Protein AF-A0A371MQM5-F1 (afdb_monomer_lite)

Radius of gyration: 22.11 Å; chains: 1; bounding box: 44×48×57 Å

Structure (mmCIF, N/CA/C/O backbone):
data_AF-A0A371MQM5-F1
#
_entry.id   AF-A0A371MQM5-F1
#
loop_
_atom_site.group_PDB
_atom_site.id
_atom_site.type_symbol
_atom_site.label_atom_id
_atom_site.label_alt_id
_atom_site.label_comp_id
_atom_site.label_asym_id
_atom_site.label_entity_id
_atom_site.label_seq_id
_atom_site.pdbx_PDB_ins_code
_atom_site.Cartn_x
_atom_site.Cartn_y
_atom_site.Cartn_z
_atom_site.occupancy
_atom_site.B_iso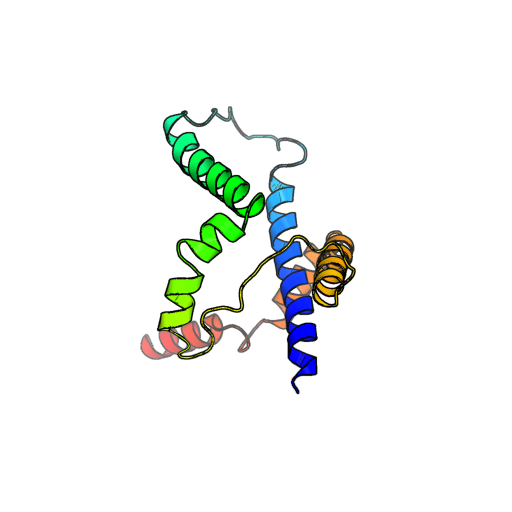_or_equiv
_atom_site.auth_seq_id
_atom_site.auth_comp_id
_atom_site.auth_asym_id
_atom_site.auth_atom_id
_atom_site.pdbx_PDB_model_num
ATOM 1 N N . ILE A 1 1 ? 1.208 -24.593 -12.855 1.00 71.81 1 ILE A N 1
ATOM 2 C CA . ILE A 1 1 ? 0.919 -23.750 -11.663 1.00 71.81 1 ILE A CA 1
ATOM 3 C C . ILE A 1 1 ? 1.358 -22.294 -11.846 1.00 71.81 1 ILE A C 1
ATOM 5 O O . ILE A 1 1 ? 0.738 -21.431 -11.248 1.00 71.81 1 ILE A O 1
ATOM 9 N N . ALA A 1 2 ? 2.336 -21.982 -12.711 1.00 81.50 2 ALA A N 1
ATOM 10 C CA . ALA A 1 2 ? 2.844 -20.615 -12.897 1.00 81.50 2 ALA A CA 1
ATOM 11 C C . ALA A 1 2 ? 1.773 -19.523 -13.144 1.00 81.50 2 ALA A C 1
ATOM 13 O O . ALA A 1 2 ? 1.933 -18.397 -12.688 1.00 81.50 2 ALA A O 1
ATOM 14 N N . TRP A 1 3 ? 0.653 -19.858 -13.797 1.00 84.88 3 TRP A N 1
ATOM 15 C CA . TRP A 1 3 ? -0.462 -18.930 -14.035 1.00 84.88 3 TRP A CA 1
ATOM 16 C C . TRP A 1 3 ? -1.246 -18.545 -12.768 1.00 84.88 3 TRP A C 1
ATOM 18 O O . TRP A 1 3 ? -1.913 -17.516 -12.757 1.00 84.88 3 TRP A O 1
ATOM 28 N N . ALA A 1 4 ? -1.170 -19.339 -11.696 1.00 91.06 4 ALA A N 1
ATOM 29 C CA . ALA A 1 4 ? -1.873 -19.054 -10.449 1.00 91.06 4 ALA A CA 1
ATOM 30 C C . ALA A 1 4 ? -1.212 -17.907 -9.668 1.00 91.06 4 ALA A C 1
ATOM 32 O O . ALA A 1 4 ? -1.909 -17.157 -8.994 1.00 91.06 4 ALA A O 1
ATOM 33 N N . PHE A 1 5 ? 0.108 -17.721 -9.796 1.00 92.50 5 PHE A N 1
ATOM 34 C CA . PHE A 1 5 ? 0.836 -16.645 -9.113 1.00 92.50 5 PHE A CA 1
ATOM 35 C C . PHE A 1 5 ? 0.291 -15.243 -9.414 1.00 92.50 5 PHE A C 1
ATOM 37 O O . PHE A 1 5 ? -0.031 -14.545 -8.456 1.00 92.50 5 PHE A O 1
ATOM 44 N N . PRO A 1 6 ? 0.125 -14.808 -10.680 1.00 91.81 6 PRO A N 1
ATOM 45 C CA . PRO A 1 6 ? -0.430 -13.486 -10.960 1.00 91.81 6 PRO A CA 1
ATOM 46 C C . PRO A 1 6 ? -1.878 -13.341 -10.478 1.00 91.81 6 PRO A C 1
ATOM 48 O O . PRO A 1 6 ? -2.257 -12.267 -10.023 1.00 91.81 6 PRO A O 1
ATOM 51 N N . VAL A 1 7 ? -2.678 -14.412 -10.520 1.00 94.31 7 VAL A N 1
ATOM 52 C CA . VAL A 1 7 ? -4.064 -14.391 -10.025 1.00 94.31 7 VAL A CA 1
ATOM 53 C C . VAL A 1 7 ? -4.097 -14.178 -8.512 1.00 94.31 7 VAL A C 1
ATOM 55 O O . VAL A 1 7 ? -4.797 -13.290 -8.032 1.00 94.31 7 VAL A O 1
ATOM 58 N N . VAL A 1 8 ? -3.305 -14.950 -7.764 1.00 95.75 8 VAL A N 1
ATOM 59 C CA . VAL A 1 8 ? -3.184 -14.814 -6.305 1.00 95.75 8 VAL A CA 1
ATOM 60 C C . VAL A 1 8 ? -2.592 -13.454 -5.934 1.00 95.75 8 VAL A C 1
ATOM 62 O O . VAL A 1 8 ? -3.064 -12.832 -4.986 1.00 95.75 8 VAL A O 1
ATOM 65 N N . ALA A 1 9 ? -1.615 -12.960 -6.702 1.00 95.25 9 ALA A N 1
ATOM 66 C CA . ALA A 1 9 ? -1.028 -11.641 -6.499 1.00 95.25 9 ALA A CA 1
ATOM 67 C C . ALA A 1 9 ? -2.076 -10.532 -6.649 1.00 95.25 9 ALA A C 1
ATOM 69 O O . ALA A 1 9 ? -2.244 -9.750 -5.722 1.00 95.25 9 ALA A O 1
ATOM 70 N N . VAL A 1 10 ? -2.839 -10.506 -7.751 1.00 96.94 10 VAL A N 1
ATOM 71 C CA . VAL A 1 10 ? -3.922 -9.523 -7.957 1.00 96.94 10 VAL A CA 1
ATOM 72 C C . VAL A 1 10 ? -4.964 -9.624 -6.852 1.00 96.94 10 VAL A C 1
ATOM 74 O O . VAL A 1 10 ? -5.357 -8.608 -6.286 1.00 96.94 10 VAL A O 1
ATOM 77 N N . PHE A 1 11 ? -5.383 -10.842 -6.507 1.00 96.75 11 PHE A N 1
ATOM 78 C CA . PHE A 1 11 ? -6.350 -11.060 -5.437 1.00 96.75 11 PHE A CA 1
ATOM 79 C C . PHE A 1 11 ? -5.857 -10.499 -4.096 1.00 96.75 11 PHE A C 1
ATOM 81 O O . PHE A 1 11 ? -6.589 -9.768 -3.436 1.00 96.75 11 PHE A O 1
ATOM 88 N N . GLY A 1 12 ? -4.603 -10.765 -3.717 1.00 96.25 12 GLY A N 1
ATOM 89 C CA . GLY A 1 12 ? -3.988 -10.183 -2.523 1.00 96.25 12 GLY A CA 1
ATOM 90 C C . GLY A 1 12 ? -3.879 -8.657 -2.600 1.00 96.25 12 GLY A C 1
ATOM 91 O O . GLY A 1 12 ? -4.237 -7.962 -1.649 1.00 96.25 12 GLY A O 1
ATOM 92 N N . SER A 1 13 ? -3.464 -8.121 -3.751 1.00 97.69 13 SER A N 1
ATOM 93 C CA . SER A 1 13 ? -3.337 -6.678 -3.971 1.00 97.69 13 SER A CA 1
ATOM 94 C C . SER A 1 13 ? -4.672 -5.935 -3.854 1.00 97.69 13 SER A C 1
ATOM 96 O O . SER A 1 13 ? -4.679 -4.789 -3.409 1.00 97.69 13 SER A O 1
ATOM 98 N N . VAL A 1 14 ? -5.808 -6.570 -4.174 1.00 97.88 14 VAL A N 1
ATOM 99 C CA . VAL A 1 14 ? -7.145 -5.989 -3.939 1.00 97.88 14 VAL A CA 1
ATOM 100 C C . VAL A 1 14 ? -7.361 -5.709 -2.448 1.00 97.88 14 VAL A C 1
ATOM 102 O O . VAL A 1 14 ? -7.828 -4.628 -2.092 1.00 97.88 14 VAL A O 1
ATOM 105 N N . PHE A 1 15 ? -6.970 -6.628 -1.558 1.00 96.50 15 PHE A N 1
ATOM 106 C CA . PHE A 1 15 ? -7.063 -6.404 -0.110 1.00 96.50 15 PHE A CA 1
ATOM 107 C C . PHE A 1 15 ? -6.067 -5.350 0.384 1.00 96.50 15 PHE A C 1
ATOM 109 O O . PHE A 1 15 ? -6.414 -4.553 1.258 1.00 96.50 15 PHE A O 1
ATOM 116 N N . THR A 1 16 ? -4.865 -5.290 -0.202 1.00 96.88 16 THR A N 1
ATOM 117 C CA . THR A 1 16 ? -3.897 -4.209 0.053 1.00 96.88 16 THR A CA 1
ATOM 118 C C . THR A 1 16 ? -4.491 -2.840 -0.283 1.00 96.88 16 THR A C 1
ATOM 120 O O . THR A 1 16 ? -4.430 -1.911 0.525 1.00 96.88 16 THR A O 1
ATOM 123 N N . PHE A 1 17 ? -5.123 -2.723 -1.451 1.00 97.62 17 PHE A N 1
ATOM 124 C CA . PHE A 1 17 ? -5.807 -1.504 -1.866 1.00 97.62 17 PHE A CA 1
ATOM 125 C C . PHE A 1 17 ? -6.957 -1.156 -0.911 1.00 97.62 17 PHE A C 1
ATOM 127 O O . PHE A 1 17 ? -7.040 -0.021 -0.442 1.00 97.62 17 PHE A O 1
ATOM 134 N N . LEU A 1 18 ? -7.800 -2.137 -0.563 1.00 96.38 18 LEU A N 1
ATOM 135 C CA . LEU A 1 18 ? -8.938 -1.958 0.343 1.00 96.38 18 LEU A CA 1
ATOM 136 C C . LEU A 1 18 ? -8.532 -1.441 1.725 1.00 96.38 18 LEU A C 1
ATOM 138 O O . LEU A 1 18 ? -9.156 -0.504 2.223 1.00 96.38 18 LEU A O 1
ATOM 142 N N . TYR A 1 19 ? -7.503 -2.015 2.358 1.00 95.06 19 TYR A N 1
ATOM 143 C CA . TYR A 1 19 ? -7.078 -1.506 3.667 1.00 95.06 19 TYR A CA 1
ATOM 144 C C . TYR A 1 19 ? -6.482 -0.097 3.541 1.00 95.06 19 TYR A C 1
ATOM 146 O O . TYR A 1 19 ? -6.719 0.738 4.412 1.00 95.06 19 TYR A O 1
ATOM 154 N N . SER A 1 20 ? -5.750 0.185 2.457 1.00 96.50 20 SER A N 1
ATOM 155 C CA . SER A 1 20 ? -5.113 1.488 2.238 1.00 96.50 20 SER A CA 1
ATOM 156 C C . SER A 1 20 ? -6.154 2.593 2.062 1.00 96.50 20 SER A C 1
ATOM 158 O O . SER A 1 20 ? -6.052 3.642 2.698 1.00 96.50 20 SER A O 1
ATOM 160 N N . ILE A 1 21 ? -7.199 2.350 1.262 1.00 95.38 21 ILE A N 1
ATOM 161 C CA . ILE A 1 21 ? -8.280 3.324 1.078 1.00 95.38 21 ILE A CA 1
ATOM 162 C C . ILE A 1 21 ? -9.167 3.438 2.325 1.00 95.38 21 ILE A C 1
ATOM 164 O O . ILE A 1 21 ? -9.584 4.542 2.659 1.00 95.38 21 ILE A O 1
ATOM 168 N N . LYS A 1 22 ? -9.396 2.349 3.081 1.00 94.62 22 LYS A N 1
ATOM 169 C CA . LYS A 1 22 ? -10.076 2.418 4.389 1.00 94.62 22 LYS A CA 1
ATOM 170 C C . LYS A 1 22 ? -9.290 3.287 5.369 1.00 94.62 22 LYS A C 1
ATOM 172 O O . LYS A 1 22 ? -9.889 4.124 6.037 1.00 94.62 22 LYS A O 1
ATOM 177 N N . PHE A 1 23 ? -7.967 3.148 5.419 1.00 95.38 23 PHE A N 1
ATOM 178 C CA . PHE A 1 23 ? -7.120 4.018 6.231 1.00 95.38 23 PHE A CA 1
ATOM 179 C C . PHE A 1 23 ? -7.204 5.478 5.767 1.00 95.38 23 PHE A C 1
ATOM 181 O O . PHE A 1 23 ? -7.433 6.362 6.585 1.00 95.38 23 PHE A O 1
ATOM 188 N N . ALA A 1 24 ? -7.102 5.733 4.459 1.00 95.06 24 ALA A N 1
ATOM 189 C CA . ALA A 1 24 ? -7.237 7.079 3.907 1.00 95.06 24 ALA A CA 1
ATOM 190 C C . ALA A 1 24 ? -8.612 7.699 4.217 1.00 95.06 24 ALA A C 1
ATOM 192 O O . ALA A 1 24 ? -8.684 8.879 4.545 1.00 95.06 24 ALA A O 1
ATOM 193 N N . SER A 1 25 ? -9.686 6.901 4.186 1.00 93.44 25 SER A N 1
ATOM 194 C CA . SER A 1 25 ? -11.054 7.357 4.466 1.00 93.44 25 SER A CA 1
ATOM 195 C C . SER A 1 25 ? -11.230 7.952 5.865 1.00 93.44 25 SER A C 1
ATOM 197 O O . SER A 1 25 ? -12.108 8.785 6.046 1.00 93.44 25 SER A O 1
ATOM 199 N N . LEU A 1 26 ? -10.364 7.602 6.828 1.00 92.19 26 LEU A N 1
ATOM 200 C CA . LEU A 1 26 ? -10.394 8.150 8.189 1.00 92.19 26 LEU A CA 1
ATOM 201 C C . LEU A 1 26 ? -10.133 9.665 8.235 1.00 92.19 26 LEU A C 1
ATOM 203 O O . LEU A 1 26 ? -10.515 10.324 9.198 1.00 92.19 26 LEU A O 1
ATOM 207 N N . PHE A 1 27 ? -9.470 10.209 7.213 1.00 91.56 27 PHE A N 1
ATOM 208 C CA . PHE A 1 27 ? -9.131 11.629 7.118 1.00 91.56 27 PHE A CA 1
ATOM 209 C C . PHE A 1 27 ? -10.175 12.454 6.353 1.00 91.56 27 PHE A C 1
ATOM 211 O O . PHE A 1 27 ? -9.999 13.660 6.199 1.00 91.56 27 PHE A O 1
ATOM 218 N N . PHE A 1 28 ? -11.245 11.821 5.867 1.00 90.75 28 PHE A N 1
ATOM 219 C CA . PHE A 1 28 ? -12.340 12.478 5.160 1.00 90.75 28 PHE A CA 1
ATOM 220 C C . PHE A 1 28 ? -13.636 12.369 5.972 1.00 90.75 28 PHE A C 1
ATOM 222 O O . PHE A 1 28 ? -13.841 11.399 6.697 1.00 90.75 28 PHE A O 1
ATOM 229 N N . GLY A 1 29 ? -14.530 13.344 5.809 1.00 87.69 29 GLY A N 1
ATOM 230 C CA . GLY A 1 29 ? -15.800 13.419 6.535 1.00 87.69 29 GLY A CA 1
ATOM 231 C C . GLY 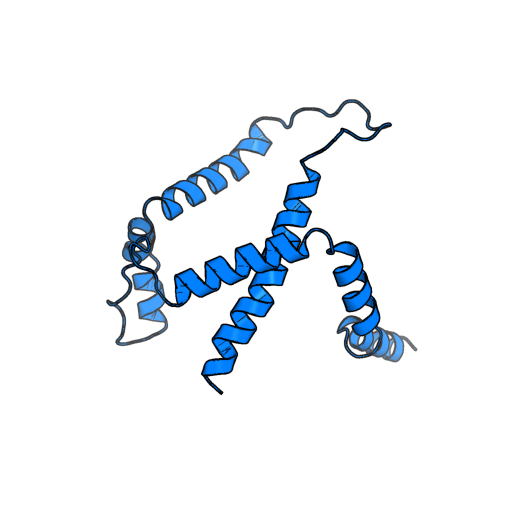A 1 29 ? -15.790 14.469 7.641 1.00 87.69 29 GLY A C 1
ATOM 232 O O . GLY A 1 29 ? -14.861 15.273 7.741 1.00 87.69 29 GLY A O 1
ATOM 233 N N . ASP A 1 30 ? -16.852 14.468 8.439 1.00 86.38 30 ASP A N 1
ATOM 234 C CA . ASP A 1 30 ? -17.047 15.451 9.499 1.00 86.38 30 ASP A CA 1
ATOM 235 C C . ASP A 1 30 ? -16.193 15.129 10.729 1.00 86.38 30 ASP A C 1
ATOM 237 O O . ASP A 1 30 ? -15.963 13.964 11.076 1.00 86.38 30 ASP A O 1
ATOM 241 N N . GLU A 1 31 ? -15.722 16.177 11.406 1.00 83.12 31 GLU A N 1
ATOM 242 C CA . GLU A 1 31 ? -15.082 16.030 12.707 1.00 83.12 31 GLU A CA 1
ATOM 243 C C . GLU A 1 31 ? -16.134 15.546 13.719 1.00 83.12 31 GLU A C 1
ATOM 245 O O . GLU A 1 31 ? -17.141 16.223 13.913 1.00 83.12 31 GLU A O 1
ATOM 250 N N . PRO A 1 32 ? -15.954 14.377 14.353 1.00 82.81 32 PRO A N 1
ATOM 251 C CA . PRO A 1 32 ? -16.940 13.863 15.282 1.00 82.81 32 PRO A CA 1
ATOM 252 C C . PRO A 1 32 ? -16.961 14.673 16.575 1.00 82.81 32 PRO A C 1
ATOM 254 O O . PRO A 1 32 ? -15.924 15.085 17.108 1.00 82.81 32 PRO A O 1
ATOM 257 N N . ASP A 1 33 ? -18.177 14.829 17.085 1.00 82.19 33 ASP A N 1
ATOM 258 C CA . ASP A 1 33 ? -18.488 15.615 18.267 1.00 82.19 33 ASP A CA 1
ATOM 259 C C . ASP A 1 33 ? -17.728 15.126 19.511 1.00 82.19 33 ASP A C 1
ATOM 261 O O . ASP A 1 33 ? -17.479 13.934 19.705 1.00 82.19 33 ASP A O 1
ATOM 265 N N . GLY A 1 34 ? -17.367 16.061 20.392 1.00 81.06 34 GLY A N 1
ATOM 266 C CA . GLY A 1 34 ? -16.726 15.755 21.677 1.00 81.06 34 GLY A CA 1
ATOM 267 C C . GLY A 1 34 ? -15.202 15.629 21.632 1.00 81.06 34 GLY A C 1
ATOM 268 O O . GLY A 1 34 ? -14.577 15.406 22.671 1.00 81.06 34 GLY A O 1
ATOM 269 N N . ARG A 1 35 ? -14.574 15.827 20.468 1.00 72.56 35 ARG A N 1
ATOM 270 C CA . ARG A 1 35 ? -13.133 16.091 20.399 1.00 72.56 35 ARG A CA 1
ATOM 271 C C . ARG A 1 35 ? -12.891 17.536 20.840 1.00 72.56 35 ARG A C 1
ATOM 273 O O . ARG A 1 35 ? -13.467 18.467 20.289 1.00 72.56 35 ARG A O 1
ATOM 280 N N . GLY A 1 36 ? -12.093 17.722 21.893 1.00 81.50 36 GLY A N 1
ATOM 281 C CA . GLY A 1 36 ? -11.629 19.052 22.296 1.00 81.50 36 GLY A CA 1
ATOM 282 C C . GLY A 1 36 ? -10.772 19.706 21.204 1.00 81.50 36 GLY A C 1
ATOM 283 O O . GLY A 1 36 ? -10.620 19.177 20.107 1.00 81.50 36 GLY A O 1
ATOM 284 N N . HIS A 1 37 ? -10.159 20.851 21.502 1.00 84.94 37 HIS A N 1
ATOM 285 C CA . HIS A 1 37 ? -9.340 21.549 20.511 1.00 84.94 37 HIS A CA 1
ATOM 286 C C . HIS A 1 37 ? -8.147 20.696 20.032 1.00 84.94 37 HIS A C 1
ATOM 288 O O . HIS A 1 37 ? -7.256 20.359 20.813 1.00 84.94 37 HIS A O 1
ATOM 294 N N . VAL A 1 38 ? -8.118 20.371 18.736 1.00 86.12 38 VAL A N 1
ATOM 295 C CA . VAL A 1 38 ? -7.012 19.641 18.106 1.00 86.12 38 VAL A CA 1
ATOM 296 C C . VAL A 1 38 ? -5.911 20.620 17.707 1.00 86.12 38 VAL A C 1
ATOM 298 O O . VAL A 1 38 ? -6.079 21.461 16.823 1.00 86.12 38 VAL A O 1
ATOM 301 N N . HIS A 1 39 ? -4.754 20.504 18.354 1.00 88.31 39 HIS A N 1
ATOM 302 C CA . HIS A 1 39 ? -3.596 21.334 18.040 1.00 88.31 39 HIS A CA 1
ATOM 303 C C . HIS A 1 39 ? -2.917 20.900 16.740 1.00 88.31 39 HIS A C 1
ATOM 305 O O . HIS A 1 39 ? -2.790 19.712 16.441 1.00 88.31 39 HIS A O 1
ATOM 311 N N . ARG A 1 40 ? -2.395 21.879 15.990 1.00 90.00 40 ARG A N 1
ATOM 312 C CA . ARG A 1 40 ? -1.496 21.587 14.870 1.00 90.00 40 ARG A CA 1
ATOM 313 C C . ARG A 1 40 ? -0.184 20.992 15.395 1.00 90.00 40 ARG A C 1
ATOM 315 O O . ARG A 1 40 ? 0.350 21.507 16.381 1.00 90.00 40 ARG A O 1
ATOM 322 N N . PRO A 1 41 ? 0.363 19.958 14.734 1.00 92.25 41 PRO A N 1
ATOM 323 C CA . PRO A 1 41 ? 1.645 19.393 15.124 1.00 92.25 41 PRO A CA 1
ATOM 324 C C . PRO A 1 41 ? 2.764 20.436 14.958 1.00 92.25 41 PRO A C 1
ATOM 326 O O . PRO A 1 41 ? 2.742 21.217 13.999 1.00 92.25 41 PRO A O 1
ATOM 329 N N . PRO A 1 42 ? 3.758 20.462 15.863 1.00 95.25 42 PRO A N 1
ATOM 330 C CA . PRO A 1 42 ? 4.911 21.339 15.720 1.00 95.25 42 PRO A CA 1
ATOM 331 C C . PRO A 1 42 ? 5.705 20.973 14.461 1.00 95.25 42 PRO A C 1
ATOM 333 O O . PRO A 1 42 ? 5.790 19.804 14.083 1.00 95.25 42 PRO A O 1
ATOM 336 N N . VAL A 1 43 ? 6.353 21.962 13.837 1.00 95.50 43 VAL A N 1
ATOM 337 C CA . VAL A 1 43 ? 7.103 21.772 12.578 1.00 95.50 43 VAL A CA 1
ATOM 338 C C . VAL A 1 43 ? 8.158 20.671 12.698 1.00 95.50 43 VAL A C 1
ATOM 340 O O . VAL A 1 43 ? 8.318 19.877 11.777 1.00 95.50 43 VAL A O 1
ATOM 343 N N . ALA A 1 44 ? 8.814 20.549 13.855 1.00 96.31 44 ALA A N 1
ATOM 344 C CA . ALA A 1 44 ? 9.799 19.497 14.109 1.00 96.31 44 ALA A CA 1
ATOM 345 C C . ALA A 1 44 ? 9.239 18.071 13.920 1.00 96.31 44 ALA A C 1
ATOM 347 O O . ALA A 1 44 ? 9.972 17.184 13.495 1.00 96.31 44 ALA A O 1
ATOM 348 N N . MET A 1 45 ? 7.942 17.854 14.171 1.00 96.38 45 MET A N 1
ATOM 349 C CA . MET A 1 45 ? 7.270 16.567 13.946 1.00 96.38 45 MET A CA 1
ATOM 350 C C . MET A 1 45 ? 6.894 16.350 12.470 1.00 96.38 45 MET A C 1
ATOM 352 O O . MET A 1 45 ? 6.759 15.212 12.031 1.00 96.38 45 MET A O 1
ATOM 356 N N . LEU A 1 46 ? 6.753 17.429 11.693 1.00 96.06 46 LEU A N 1
ATOM 357 C CA . LEU A 1 46 ? 6.416 17.385 10.266 1.00 96.06 46 LEU A CA 1
ATOM 358 C C . LEU A 1 46 ? 7.637 17.176 9.365 1.00 96.06 46 LEU A C 1
ATOM 360 O O . LEU A 1 46 ? 7.495 16.639 8.270 1.00 96.06 46 LEU A O 1
ATOM 364 N N . VAL A 1 47 ? 8.830 17.579 9.810 1.00 97.19 47 VAL A N 1
ATOM 365 C CA . VAL A 1 47 ? 10.055 17.485 9.001 1.00 97.19 47 VAL A CA 1
ATOM 366 C C . VAL A 1 47 ? 10.368 16.039 8.580 1.00 97.19 47 VAL A C 1
ATOM 368 O O . VAL A 1 47 ? 10.536 15.822 7.379 1.00 97.19 47 VAL A O 1
ATOM 371 N N . PRO A 1 48 ? 10.395 15.029 9.479 1.00 97.50 48 PRO A N 1
ATOM 372 C CA . PRO A 1 48 ? 10.684 13.654 9.069 1.00 97.50 48 PRO A CA 1
ATOM 373 C C . PRO A 1 48 ? 9.715 13.083 8.014 1.00 97.50 48 PRO A C 1
ATOM 375 O O . PRO A 1 48 ? 10.195 12.633 6.972 1.00 97.50 48 PRO A O 1
ATOM 378 N N . PRO A 1 49 ? 8.374 13.118 8.192 1.00 96.69 49 PRO A N 1
ATOM 379 C CA . PRO A 1 49 ? 7.462 12.607 7.169 1.00 96.69 49 PRO A CA 1
ATOM 380 C C . PRO A 1 49 ? 7.495 13.435 5.878 1.00 96.69 49 PRO A C 1
ATOM 382 O O . PRO A 1 49 ? 7.311 12.866 4.805 1.00 96.69 49 PRO A O 1
ATOM 385 N N . ALA A 1 50 ? 7.777 14.742 5.944 1.00 97.25 50 ALA A N 1
ATOM 386 C CA . ALA A 1 50 ? 7.932 15.569 4.748 1.00 97.25 50 ALA A CA 1
ATOM 387 C C . ALA A 1 50 ? 9.151 15.153 3.910 1.00 97.25 50 ALA A C 1
ATOM 389 O O . ALA A 1 50 ? 9.037 15.041 2.691 1.00 97.25 50 ALA A O 1
ATOM 390 N N . ILE A 1 51 ? 10.292 14.868 4.550 1.00 98.06 51 ILE A N 1
ATOM 391 C CA . ILE A 1 51 ? 11.486 14.353 3.861 1.00 98.06 51 ILE A CA 1
ATOM 392 C C . ILE A 1 51 ? 11.175 13.005 3.204 1.00 98.06 51 ILE A C 1
ATOM 394 O O . ILE A 1 51 ? 11.474 12.815 2.027 1.00 98.06 51 ILE A O 1
ATOM 398 N N . LEU A 1 52 ? 10.530 12.088 3.932 1.00 97.50 52 LEU A N 1
ATOM 399 C CA . LEU A 1 52 ? 10.149 10.782 3.386 1.00 97.50 52 LEU A CA 1
ATOM 400 C C . LEU A 1 52 ? 9.187 10.919 2.200 1.00 97.50 52 LEU A C 1
ATOM 402 O O . LEU A 1 52 ? 9.396 10.286 1.168 1.00 97.50 52 LEU A O 1
ATOM 406 N N . GLY A 1 53 ? 8.173 11.780 2.309 1.00 97.25 53 GLY A N 1
ATOM 407 C CA . GLY A 1 53 ? 7.242 12.061 1.217 1.00 97.25 53 GLY A CA 1
ATOM 408 C C . GLY A 1 53 ? 7.936 12.659 -0.008 1.00 97.25 53 GLY A C 1
ATOM 409 O O . GLY A 1 53 ? 7.678 12.228 -1.129 1.00 97.25 53 GLY A O 1
ATOM 410 N N . ALA A 1 54 ? 8.868 13.593 0.195 1.00 96.81 54 ALA A N 1
ATOM 411 C CA . ALA A 1 54 ? 9.651 14.183 -0.888 1.00 96.81 54 ALA A CA 1
ATOM 412 C C . ALA A 1 54 ? 10.517 13.139 -1.611 1.00 96.81 54 ALA A C 1
ATOM 414 O O . ALA A 1 54 ? 10.563 13.136 -2.840 1.00 96.81 54 ALA A O 1
ATOM 415 N N . LEU A 1 55 ? 11.147 12.218 -0.873 1.00 94.69 55 LEU A N 1
ATOM 416 C CA . LEU A 1 55 ? 11.912 11.114 -1.461 1.00 94.69 55 LEU A CA 1
ATOM 417 C C . LEU A 1 55 ? 11.021 10.171 -2.276 1.00 94.69 55 LEU A C 1
ATOM 419 O O . LEU A 1 55 ? 11.379 9.816 -3.396 1.00 94.69 55 LEU A O 1
ATOM 423 N N . VAL A 1 56 ? 9.841 9.814 -1.758 1.00 94.75 56 VAL A N 1
ATOM 424 C CA . VAL A 1 56 ? 8.869 8.989 -2.496 1.00 94.75 56 VAL A CA 1
ATOM 425 C C . VAL A 1 56 ? 8.476 9.660 -3.812 1.00 94.75 56 VAL A C 1
ATOM 427 O O . VAL A 1 56 ? 8.469 8.996 -4.848 1.00 94.75 56 VAL A O 1
ATOM 430 N N . LEU A 1 57 ? 8.191 10.965 -3.800 1.00 94.56 57 LEU A N 1
ATOM 431 C CA . LEU A 1 57 ? 7.859 11.714 -5.014 1.00 94.56 57 LEU A CA 1
ATOM 432 C C . LEU A 1 57 ? 9.030 11.757 -6.001 1.00 94.56 57 LEU A C 1
ATOM 434 O O . LEU A 1 57 ? 8.820 11.517 -7.188 1.00 94.56 57 LEU A O 1
ATOM 438 N N . ALA A 1 58 ? 10.250 1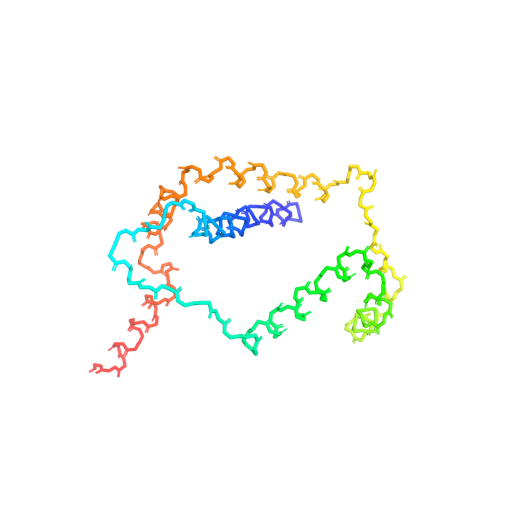2.009 -5.521 1.00 92.31 58 ALA A N 1
ATOM 439 C CA . ALA A 1 58 ? 11.445 12.058 -6.359 1.00 92.31 58 ALA A CA 1
ATOM 440 C C . ALA A 1 58 ? 11.710 10.714 -7.059 1.00 92.31 58 ALA A C 1
ATOM 442 O O . ALA A 1 58 ? 11.869 10.678 -8.277 1.00 92.31 58 ALA A O 1
ATOM 443 N N . PHE A 1 59 ? 11.678 9.602 -6.316 1.00 90.12 59 PHE A N 1
ATOM 444 C CA . PHE A 1 59 ? 11.894 8.263 -6.878 1.00 90.12 59 PHE A CA 1
ATOM 445 C C . PHE A 1 59 ? 10.742 7.794 -7.766 1.00 90.12 59 PHE A C 1
ATOM 447 O O . PHE A 1 59 ? 10.958 7.030 -8.701 1.00 90.12 59 PHE A O 1
ATOM 454 N N . SER A 1 60 ? 9.517 8.250 -7.495 1.00 89.00 60 SER A N 1
ATOM 455 C CA . SER A 1 60 ? 8.375 7.955 -8.363 1.00 89.00 60 SER A CA 1
ATOM 456 C C . SER A 1 60 ? 8.453 8.718 -9.686 1.00 89.00 60 SER A C 1
ATOM 458 O O . SER A 1 60 ? 8.007 8.196 -10.701 1.00 89.00 60 SER A O 1
ATOM 460 N N . ALA A 1 61 ? 8.996 9.941 -9.682 1.00 89.88 61 ALA A N 1
ATOM 461 C CA . ALA A 1 61 ? 9.124 10.774 -10.875 1.00 89.88 61 ALA A CA 1
ATOM 462 C C . ALA A 1 61 ? 10.221 10.275 -11.828 1.00 89.88 61 ALA A C 1
ATOM 464 O O . ALA A 1 61 ? 9.994 10.240 -13.037 1.00 89.88 61 ALA A O 1
ATOM 465 N N . ASP A 1 62 ? 11.373 9.859 -11.295 1.00 88.56 62 ASP A N 1
ATOM 466 C CA . ASP A 1 62 ? 12.447 9.232 -12.072 1.00 88.56 62 ASP A CA 1
ATOM 467 C C . ASP A 1 62 ? 12.996 7.982 -11.357 1.00 88.56 62 ASP A C 1
ATOM 469 O O . ASP A 1 62 ? 13.943 8.062 -10.565 1.00 88.56 62 ASP A O 1
ATOM 473 N N . PRO A 1 63 ? 12.405 6.804 -11.629 1.00 85.50 63 PRO A N 1
ATOM 474 C CA . PRO A 1 63 ? 12.820 5.550 -11.008 1.00 85.50 63 PRO A CA 1
ATOM 475 C C . PRO A 1 63 ? 14.261 5.144 -11.339 1.00 85.50 63 PRO A C 1
ATOM 477 O O . PRO A 1 63 ? 14.897 4.453 -10.539 1.00 85.50 63 PRO A O 1
ATOM 480 N N . ASN A 1 64 ? 14.790 5.554 -12.499 1.00 86.38 64 ASN A N 1
ATOM 481 C CA . ASN A 1 64 ? 16.099 5.089 -12.961 1.00 86.38 64 ASN A CA 1
ATOM 482 C C . ASN A 1 64 ? 17.240 5.672 -12.119 1.00 86.38 64 ASN A C 1
ATOM 484 O O . ASN A 1 64 ? 18.205 4.955 -11.861 1.00 86.38 64 ASN A O 1
ATOM 488 N N . LEU A 1 65 ? 17.076 6.885 -11.567 1.00 84.25 65 LEU A N 1
ATOM 489 C CA . LEU A 1 65 ? 18.041 7.486 -10.632 1.00 84.25 65 LEU A CA 1
ATOM 490 C C . LEU A 1 65 ? 18.384 6.554 -9.465 1.00 84.25 65 LEU A C 1
ATOM 492 O O . LEU A 1 65 ? 19.542 6.436 -9.068 1.00 84.25 65 LEU A O 1
ATOM 496 N N . PHE A 1 66 ? 17.376 5.882 -8.907 1.00 83.81 66 PHE A N 1
ATOM 497 C CA . PHE A 1 66 ? 17.572 4.970 -7.783 1.00 83.81 66 PHE A CA 1
ATOM 498 C C . PHE A 1 66 ? 18.004 3.569 -8.237 1.00 83.81 66 PHE A C 1
ATOM 500 O O . PHE A 1 66 ? 18.781 2.898 -7.550 1.00 83.81 66 PHE A O 1
ATOM 507 N N . ILE A 1 67 ? 17.528 3.124 -9.404 1.00 84.94 67 ILE A N 1
ATOM 508 C CA . ILE A 1 67 ? 17.868 1.807 -9.948 1.00 84.94 67 ILE A CA 1
ATOM 509 C C . ILE A 1 67 ? 19.351 1.724 -10.300 1.00 84.94 67 ILE A C 1
ATOM 511 O O . ILE A 1 67 ? 20.026 0.789 -9.870 1.00 84.94 67 ILE A O 1
ATOM 515 N N . GLU A 1 68 ? 19.863 2.711 -11.031 1.00 83.75 68 GLU A N 1
ATOM 516 C CA . GLU A 1 68 ? 21.262 2.763 -11.462 1.00 83.75 68 GLU A CA 1
ATOM 517 C C . GLU A 1 68 ? 22.211 2.996 -10.281 1.00 83.75 68 GLU A C 1
ATOM 519 O O . GLU A 1 68 ? 23.291 2.407 -10.226 1.00 83.75 68 GLU A O 1
ATOM 524 N N . GLY A 1 69 ? 21.793 3.813 -9.307 1.00 83.38 69 GLY A N 1
ATOM 525 C CA . GLY A 1 69 ? 22.619 4.178 -8.157 1.00 83.38 69 GLY A CA 1
ATOM 526 C C . GLY A 1 69 ? 22.716 3.116 -7.059 1.00 83.38 69 GLY A C 1
ATOM 527 O O . GLY A 1 69 ? 23.711 3.095 -6.337 1.00 83.38 69 GLY A O 1
ATOM 528 N N . LEU A 1 70 ? 21.708 2.247 -6.901 1.00 86.62 70 LEU A N 1
ATOM 529 C CA . LEU A 1 70 ? 21.668 1.285 -5.792 1.00 86.62 70 LEU A CA 1
ATOM 530 C C . LEU A 1 70 ? 21.088 -0.077 -6.180 1.00 86.62 70 LEU A C 1
ATOM 532 O O . LEU A 1 70 ? 21.728 -1.104 -5.951 1.00 86.62 70 LEU A O 1
ATOM 536 N N . VAL A 1 71 ? 19.877 -0.112 -6.747 1.00 86.94 71 VAL A N 1
ATOM 537 C CA . VAL A 1 71 ? 19.134 -1.377 -6.917 1.00 86.94 71 VAL A CA 1
ATOM 538 C C . VAL A 1 71 ? 19.881 -2.353 -7.821 1.00 86.94 71 VAL A C 1
ATOM 540 O O . VAL A 1 71 ? 19.959 -3.534 -7.493 1.00 86.94 71 VAL A O 1
ATOM 543 N N . GLY A 1 72 ? 20.474 -1.876 -8.919 1.00 84.56 72 GLY A N 1
ATOM 544 C CA . GLY A 1 72 ? 21.236 -2.716 -9.842 1.00 84.56 72 GLY A CA 1
ATOM 545 C C . GLY A 1 72 ? 22.446 -3.380 -9.178 1.00 84.56 72 GLY A C 1
ATOM 546 O O . GLY A 1 72 ? 22.676 -4.574 -9.371 1.00 84.56 72 GLY A O 1
ATOM 547 N N . GLN A 1 73 ? 23.176 -2.642 -8.334 1.00 84.88 73 GLN A N 1
ATOM 548 C CA . GLN A 1 73 ? 24.322 -3.181 -7.594 1.00 84.88 73 GLN A CA 1
ATOM 549 C C . GLN A 1 73 ? 23.890 -4.226 -6.561 1.00 84.88 73 GLN A C 1
ATOM 551 O O . GLN A 1 73 ? 24.488 -5.299 -6.472 1.00 84.88 73 GLN A O 1
ATOM 556 N N . VAL A 1 74 ? 22.818 -3.939 -5.815 1.00 88.19 74 VAL A N 1
ATOM 557 C CA . VAL A 1 74 ? 22.263 -4.874 -4.829 1.00 88.19 74 VAL A CA 1
ATOM 558 C C . VAL A 1 74 ? 21.764 -6.139 -5.524 1.00 88.19 74 VAL A C 1
ATOM 560 O O . VAL A 1 74 ? 22.122 -7.237 -5.103 1.00 88.19 74 VAL A O 1
ATOM 563 N N . TYR A 1 75 ? 21.026 -6.010 -6.628 1.00 84.94 75 TYR A N 1
ATOM 564 C CA . TYR A 1 75 ? 20.554 -7.150 -7.414 1.00 84.94 75 TYR A CA 1
ATOM 565 C C . TYR A 1 75 ? 21.713 -8.021 -7.907 1.00 84.94 75 TYR A C 1
ATOM 567 O O . TYR A 1 75 ? 21.695 -9.235 -7.707 1.00 84.94 75 TYR A O 1
ATOM 575 N N . GLY A 1 76 ? 22.753 -7.407 -8.482 1.00 84.88 76 GLY A N 1
ATOM 576 C CA . GLY A 1 76 ? 23.931 -8.120 -8.982 1.00 84.88 76 GLY A CA 1
ATOM 577 C C . GLY A 1 76 ? 24.708 -8.884 -7.903 1.00 84.88 76 GLY A C 1
ATOM 578 O O . GLY A 1 76 ? 25.387 -9.854 -8.226 1.00 84.88 76 GLY A O 1
ATOM 579 N N . SER A 1 77 ? 24.584 -8.494 -6.627 1.00 87.38 77 SER A N 1
ATOM 580 C CA . SER A 1 77 ? 25.179 -9.235 -5.504 1.00 87.38 77 SER A CA 1
ATOM 581 C C . SER A 1 77 ? 24.370 -10.464 -5.073 1.00 87.38 77 SER A C 1
ATOM 583 O O . SER A 1 77 ? 24.934 -11.391 -4.494 1.00 87.38 77 SER A O 1
ATOM 585 N N . VAL A 1 78 ? 23.067 -10.493 -5.372 1.00 88.25 78 VAL A N 1
ATOM 586 C CA . VAL A 1 78 ? 22.158 -11.597 -5.022 1.00 88.25 78 VAL A CA 1
ATOM 587 C C . VAL A 1 78 ? 22.022 -12.600 -6.169 1.00 88.25 78 VAL A C 1
ATOM 589 O O . VAL A 1 78 ? 21.966 -13.802 -5.917 1.00 88.25 78 VAL A O 1
ATOM 592 N N . VAL A 1 79 ? 21.985 -12.126 -7.420 1.00 83.38 79 VAL A N 1
ATOM 593 C CA . VAL A 1 79 ? 21.815 -12.964 -8.618 1.00 83.38 79 VAL A CA 1
ATOM 594 C C . VAL A 1 79 ? 22.999 -12.766 -9.575 1.00 83.38 79 VAL A C 1
ATOM 596 O O . VAL A 1 79 ? 23.008 -11.827 -10.379 1.00 83.38 79 VAL A O 1
ATOM 599 N N . PRO A 1 80 ? 24.021 -13.641 -9.513 1.00 75.81 80 PRO A N 1
ATOM 600 C CA . PRO A 1 80 ? 25.179 -13.556 -10.397 1.00 75.81 80 PRO A CA 1
ATOM 601 C C . PRO A 1 80 ? 24.788 -13.804 -11.864 1.00 75.81 80 PRO A C 1
ATOM 603 O O . PRO A 1 80 ? 24.190 -14.829 -12.177 1.00 75.81 80 PRO A O 1
ATOM 606 N N . GLY A 1 81 ? 25.176 -12.903 -12.776 1.00 69.50 81 GLY A N 1
ATOM 607 C CA . GLY A 1 81 ? 25.071 -13.104 -14.235 1.00 69.50 81 GLY A CA 1
ATOM 608 C C . GLY A 1 81 ? 23.935 -12.368 -14.963 1.00 69.50 81 GLY A C 1
ATOM 609 O O . GLY A 1 81 ? 23.927 -12.356 -16.189 1.00 69.50 81 GLY A O 1
ATOM 610 N N . GLU A 1 82 ? 23.026 -11.696 -14.251 1.00 64.44 82 GLU A N 1
ATOM 611 C CA . GLU A 1 82 ? 21.842 -11.025 -14.838 1.00 64.44 82 GLU A CA 1
ATOM 612 C C . GLU A 1 82 ? 21.813 -9.500 -14.604 1.00 64.44 82 GLU A C 1
ATOM 614 O O . GLU A 1 82 ? 20.791 -8.838 -14.791 1.00 64.44 82 GLU A O 1
ATOM 619 N N . ALA A 1 83 ? 22.947 -8.921 -14.205 1.00 53.34 83 ALA A N 1
ATOM 620 C CA . ALA A 1 83 ? 23.043 -7.614 -13.546 1.00 53.34 83 ALA A CA 1
ATOM 621 C C . ALA A 1 83 ? 22.600 -6.372 -14.360 1.00 53.34 83 ALA A C 1
ATOM 623 O O . ALA A 1 83 ? 22.627 -5.267 -13.822 1.00 53.34 83 ALA A O 1
ATOM 624 N N . HIS A 1 84 ? 22.214 -6.495 -15.637 1.00 53.47 84 HIS A N 1
ATOM 625 C CA . HIS A 1 84 ? 22.078 -5.342 -16.547 1.00 53.47 84 HIS A CA 1
ATOM 626 C C . HIS A 1 84 ? 20.741 -5.225 -17.301 1.00 53.47 84 HIS A C 1
ATOM 628 O O . HIS A 1 84 ? 20.682 -4.535 -18.314 1.00 53.47 84 HIS A O 1
ATOM 634 N N . SER A 1 85 ? 19.651 -5.845 -16.834 1.00 56.91 85 SER A N 1
ATOM 635 C CA . SER A 1 85 ? 18.353 -5.787 -17.546 1.00 56.91 85 SER A CA 1
ATOM 636 C C . SER A 1 85 ? 17.248 -4.944 -16.882 1.00 56.91 85 SER A C 1
ATOM 638 O O . SER A 1 85 ? 16.119 -4.924 -17.372 1.00 56.91 85 SER A O 1
ATOM 640 N N . PHE A 1 86 ? 17.542 -4.205 -15.807 1.00 60.56 86 PHE A N 1
ATOM 641 C CA . PHE A 1 86 ? 16.535 -3.387 -15.120 1.00 60.56 86 PHE A CA 1
ATOM 642 C C . PHE A 1 86 ? 16.461 -1.979 -15.697 1.00 60.56 86 PHE A C 1
ATOM 644 O O . PHE A 1 86 ? 17.200 -1.090 -15.292 1.00 60.56 86 PHE A O 1
ATOM 651 N N . SER A 1 87 ? 15.518 -1.765 -16.608 1.00 63.25 87 SER A N 1
ATOM 652 C CA . SER A 1 87 ? 15.088 -0.421 -16.989 1.00 63.25 87 SER A CA 1
ATOM 653 C C . SER A 1 87 ? 13.593 -0.289 -16.723 1.00 63.25 87 SER A C 1
ATOM 655 O O . SER A 1 87 ? 12.777 -0.903 -17.423 1.00 63.25 87 SER A O 1
ATOM 657 N N . VAL A 1 88 ? 13.225 0.479 -15.698 1.00 67.44 88 VAL A N 1
ATOM 658 C CA . VAL A 1 88 ? 11.819 0.744 -15.382 1.00 67.44 88 VAL A CA 1
ATOM 659 C C . VAL A 1 88 ? 11.399 1.981 -16.156 1.00 67.44 88 VAL A C 1
ATOM 661 O O . VAL A 1 88 ? 11.933 3.071 -15.978 1.00 67.44 88 VAL A O 1
ATOM 664 N N . HIS A 1 89 ? 10.424 1.792 -17.034 1.00 70.12 89 HIS A N 1
ATOM 665 C CA . HIS A 1 89 ? 9.823 2.871 -17.798 1.00 70.12 89 HIS A CA 1
ATOM 666 C C . HIS A 1 89 ? 8.376 3.038 -17.366 1.00 70.12 89 HIS A C 1
ATOM 668 O O . HIS A 1 89 ? 7.703 2.059 -17.025 1.00 70.12 89 HIS A O 1
ATOM 674 N N . PHE A 1 90 ? 7.871 4.268 -17.444 1.00 73.38 90 PHE A N 1
ATOM 675 C CA . PHE A 1 90 ? 6.436 4.480 -17.355 1.00 73.38 90 PHE A CA 1
ATOM 676 C C . PHE A 1 90 ? 5.736 3.654 -18.440 1.00 73.38 90 PHE A C 1
ATOM 678 O O . PHE A 1 90 ? 6.163 3.670 -19.601 1.00 73.38 90 PHE A O 1
ATOM 685 N N . PRO A 1 91 ? 4.676 2.908 -18.089 1.00 73.75 91 PRO A N 1
ATOM 686 C CA . PRO A 1 91 ? 3.985 2.074 -19.049 1.00 73.75 91 PRO A CA 1
ATOM 687 C C . PRO A 1 91 ? 3.258 2.954 -20.071 1.00 73.75 91 PRO A C 1
ATOM 689 O O . PRO A 1 91 ? 2.163 3.448 -19.832 1.00 73.75 91 PRO A O 1
ATOM 692 N N . THR A 1 92 ? 3.863 3.130 -21.242 1.00 79.94 92 THR A N 1
ATOM 693 C CA . THR A 1 92 ? 3.246 3.810 -22.395 1.00 79.94 92 THR A CA 1
ATOM 694 C C . THR A 1 92 ? 2.368 2.873 -23.225 1.00 79.94 92 THR A C 1
ATOM 696 O O . THR A 1 92 ? 1.707 3.298 -24.170 1.00 79.94 92 THR A O 1
ATOM 699 N N . LYS A 1 93 ? 2.360 1.581 -22.881 1.00 85.19 93 LYS A N 1
ATOM 700 C CA . LYS A 1 93 ? 1.606 0.522 -23.553 1.00 85.19 93 LYS A CA 1
ATOM 701 C C . LYS A 1 93 ? 0.805 -0.272 -22.535 1.00 85.19 93 LYS A C 1
ATOM 703 O O . LYS A 1 93 ? 1.207 -0.422 -21.382 1.00 85.19 93 LYS A O 1
ATOM 708 N N . LEU A 1 94 ? -0.301 -0.839 -22.998 1.00 88.56 94 LEU A N 1
ATOM 709 C CA . LEU A 1 94 ? -1.136 -1.721 -22.200 1.00 88.56 94 LEU A CA 1
ATOM 710 C C . LEU A 1 94 ? -0.455 -3.094 -22.087 1.00 88.56 94 LEU A C 1
ATOM 712 O O . LEU A 1 94 ? -0.572 -3.943 -22.967 1.00 88.56 94 LEU A O 1
ATOM 716 N N . THR A 1 95 ? 0.329 -3.275 -21.027 1.00 90.62 95 THR A N 1
ATOM 717 C CA . THR A 1 95 ? 0.990 -4.545 -20.703 1.00 90.62 95 THR A CA 1
ATOM 718 C C . THR A 1 95 ? 0.135 -5.358 -19.727 1.00 90.62 95 THR A C 1
ATOM 720 O O . THR A 1 95 ? -0.705 -4.783 -19.028 1.00 90.62 95 THR A O 1
ATOM 723 N N . PRO A 1 96 ? 0.351 -6.681 -19.606 1.00 90.38 96 PRO A N 1
ATOM 724 C CA . PRO A 1 96 ? -0.348 -7.497 -18.613 1.00 90.38 96 PRO A CA 1
ATOM 725 C C . PRO A 1 96 ? -0.255 -6.933 -17.187 1.00 90.38 96 PRO A C 1
ATOM 727 O O . PRO A 1 96 ? -1.251 -6.917 -16.472 1.00 90.38 96 PRO A O 1
ATOM 73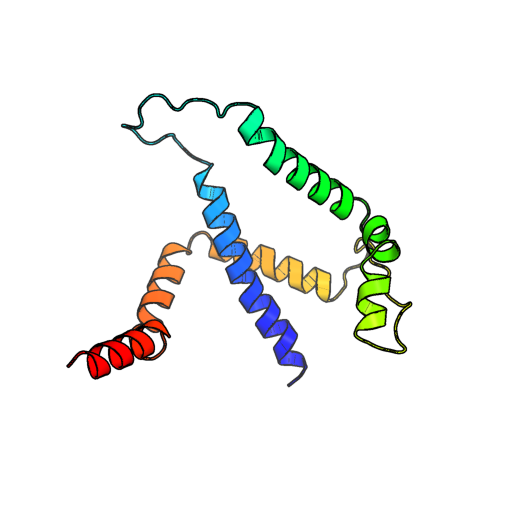0 N N . TYR A 1 97 ? 0.900 -6.383 -16.799 1.00 89.94 97 TYR A N 1
ATOM 731 C CA . TYR A 1 97 ? 1.103 -5.770 -15.481 1.00 89.94 97 TYR A CA 1
ATOM 732 C C . TYR A 1 97 ? 0.223 -4.530 -15.265 1.00 89.94 97 TYR A C 1
ATOM 734 O O . TYR A 1 97 ? -0.334 -4.348 -14.186 1.00 89.94 97 TYR A O 1
ATOM 742 N N . VAL A 1 98 ? 0.036 -3.705 -16.301 1.00 92.19 98 VAL A N 1
ATOM 743 C CA . VAL A 1 98 ? -0.878 -2.551 -16.251 1.00 92.19 98 VAL A CA 1
ATOM 744 C C . VAL A 1 98 ? -2.318 -3.019 -16.072 1.00 92.19 98 VAL A C 1
ATOM 746 O O . VAL A 1 98 ? -3.037 -2.473 -15.240 1.00 92.19 98 VAL A O 1
ATOM 749 N N . ILE A 1 99 ? -2.731 -4.061 -16.802 1.00 94.19 99 ILE A N 1
ATOM 750 C CA . ILE A 1 99 ? -4.072 -4.647 -16.666 1.00 94.19 99 ILE A CA 1
ATOM 751 C C . ILE A 1 99 ? -4.283 -5.166 -15.239 1.00 94.19 99 ILE A C 1
ATOM 753 O O . ILE A 1 99 ? -5.318 -4.894 -14.638 1.00 94.19 99 ILE A O 1
ATOM 757 N N . MET A 1 100 ? -3.300 -5.869 -14.673 1.00 95.12 100 MET A N 1
ATOM 758 C CA . MET A 1 100 ? -3.354 -6.373 -13.296 1.00 95.12 100 MET A CA 1
ATOM 759 C C . MET A 1 100 ? -3.532 -5.242 -12.272 1.00 95.12 100 MET A C 1
ATOM 761 O O . MET A 1 100 ? -4.367 -5.357 -11.370 1.00 95.12 100 MET A O 1
ATOM 765 N N . SER A 1 101 ? -2.808 -4.130 -12.432 1.00 95.12 101 SER A N 1
ATOM 766 C CA . SER A 1 101 ? -2.967 -2.941 -11.586 1.00 95.12 101 SER A CA 1
ATOM 767 C C . SER A 1 101 ? -4.345 -2.295 -11.747 1.00 95.12 101 SER A C 1
ATOM 769 O O . SER A 1 101 ? -4.982 -1.963 -10.750 1.00 95.12 101 SER A O 1
ATOM 771 N N . ILE A 1 102 ? -4.848 -2.169 -12.981 1.00 96.19 102 ILE A N 1
ATOM 772 C CA . ILE A 1 102 ? -6.198 -1.649 -13.248 1.00 96.19 102 ILE A CA 1
ATOM 773 C C . ILE A 1 102 ? -7.251 -2.530 -12.574 1.00 96.19 102 ILE A C 1
ATOM 775 O O . ILE A 1 102 ? -8.110 -2.006 -11.872 1.00 96.19 102 ILE A O 1
ATOM 779 N N . ILE A 1 103 ? -7.171 -3.856 -12.733 1.00 97.50 103 ILE A N 1
ATOM 780 C CA . ILE A 1 103 ? -8.091 -4.803 -12.086 1.00 97.50 103 ILE A CA 1
ATOM 781 C C . ILE A 1 103 ? -8.047 -4.622 -10.570 1.00 97.50 103 ILE A C 1
ATOM 783 O O . ILE A 1 103 ? -9.096 -4.517 -9.943 1.00 97.50 103 ILE A O 1
ATOM 787 N N . THR A 1 104 ? -6.851 -4.532 -9.989 1.00 97.62 104 THR A N 1
ATOM 788 C CA . THR A 1 104 ? -6.673 -4.326 -8.547 1.00 97.62 104 THR A CA 1
ATOM 789 C C . THR A 1 104 ? -7.401 -3.072 -8.063 1.00 97.62 104 THR A C 1
ATOM 791 O O . THR A 1 104 ? -8.168 -3.137 -7.103 1.00 97.62 104 THR A O 1
ATOM 794 N N . ILE A 1 105 ? -7.197 -1.943 -8.747 1.00 97.50 105 ILE A N 1
ATOM 795 C CA . ILE A 1 105 ? -7.805 -0.656 -8.387 1.00 97.50 105 ILE A CA 1
ATOM 796 C C . ILE A 1 105 ? -9.323 -0.701 -8.579 1.00 97.50 105 ILE A C 1
ATOM 798 O O . ILE A 1 105 ? -10.062 -0.313 -7.681 1.00 97.50 105 ILE A O 1
ATOM 802 N N . VAL A 1 106 ? -9.803 -1.192 -9.726 1.00 98.00 106 VAL A N 1
ATOM 803 C CA . VAL A 1 106 ? -11.236 -1.228 -10.057 1.00 98.00 106 VAL A CA 1
ATOM 804 C C . VAL A 1 106 ? -11.992 -2.160 -9.116 1.00 98.00 106 VAL A C 1
ATOM 806 O O . VAL A 1 106 ? -13.007 -1.762 -8.551 1.00 98.00 106 VAL A O 1
ATOM 809 N N . VAL A 1 107 ? -11.496 -3.382 -8.910 1.00 97.94 107 VAL A N 1
ATOM 810 C CA . VAL A 1 107 ? -12.132 -4.360 -8.017 1.00 97.94 107 VAL A CA 1
ATOM 811 C C . VAL A 1 107 ? -12.049 -3.892 -6.567 1.00 97.94 107 VAL A C 1
ATOM 813 O O . VAL A 1 107 ? -13.047 -3.965 -5.855 1.00 97.94 107 VAL A O 1
ATOM 816 N N . GLY A 1 108 ? -10.903 -3.360 -6.133 1.00 96.81 108 GLY A N 1
ATOM 817 C CA . GLY A 1 108 ? -10.743 -2.800 -4.792 1.00 96.81 108 GLY A CA 1
ATOM 818 C C . GLY A 1 108 ? -11.691 -1.630 -4.530 1.00 96.81 108 GLY A C 1
ATOM 819 O O . GLY A 1 108 ? -12.382 -1.616 -3.515 1.00 96.81 108 GLY A O 1
ATOM 820 N N . ALA A 1 109 ? -11.803 -0.687 -5.466 1.00 96.62 109 ALA A N 1
ATOM 821 C CA . ALA A 1 109 ? -12.745 0.424 -5.364 1.00 96.62 109 ALA A CA 1
ATOM 822 C C . ALA A 1 109 ? -14.207 -0.056 -5.368 1.00 96.62 109 ALA A C 1
ATOM 824 O O . ALA A 1 109 ? -15.002 0.405 -4.552 1.00 96.62 109 ALA A O 1
ATOM 825 N N . ALA A 1 110 ? -14.558 -1.021 -6.225 1.00 97.31 110 ALA A N 1
ATOM 826 C CA . ALA A 1 110 ? -15.901 -1.601 -6.275 1.00 97.31 110 ALA A CA 1
ATOM 827 C C . ALA A 1 110 ? -16.263 -2.392 -5.004 1.00 97.31 110 ALA A C 1
ATOM 829 O O . ALA A 1 110 ? -17.432 -2.450 -4.624 1.00 97.31 110 ALA A O 1
ATOM 830 N N . ALA A 1 111 ? -15.275 -2.986 -4.331 1.00 97.00 111 ALA A N 1
ATOM 831 C CA . ALA A 1 111 ? -15.460 -3.714 -3.080 1.00 97.00 111 ALA A CA 1
ATOM 832 C C . ALA A 1 111 ? -15.543 -2.795 -1.848 1.00 97.00 111 ALA A C 1
ATOM 834 O O . ALA A 1 111 ? -16.081 -3.212 -0.822 1.00 97.00 111 ALA A O 1
ATOM 835 N N . PHE A 1 112 ? -15.055 -1.552 -1.931 1.00 96.50 112 PHE A N 1
ATOM 836 C CA . PHE A 1 112 ? -14.983 -0.627 -0.795 1.00 96.50 112 PHE A CA 1
ATOM 837 C C . PHE A 1 112 ? -16.328 -0.372 -0.081 1.00 96.50 112 PHE A C 1
ATOM 839 O O . PHE A 1 112 ? -16.345 -0.440 1.149 1.00 96.50 112 PHE A O 1
ATOM 846 N N . PRO A 1 113 ? -17.476 -0.186 -0.770 1.00 96.38 113 PRO A N 1
ATOM 847 C CA . PRO A 1 113 ? -18.780 -0.041 -0.109 1.00 96.38 113 PRO A CA 1
ATOM 848 C C . PRO A 1 113 ? -19.203 -1.261 0.721 1.00 96.38 113 PRO A C 1
ATOM 850 O O . PRO A 1 113 ? -20.064 -1.161 1.590 1.00 96.38 113 PRO A O 1
ATOM 853 N N . PHE A 1 114 ? -18.608 -2.425 0.453 1.00 96.69 114 PHE A N 1
ATOM 854 C CA . PHE A 1 114 ? -18.878 -3.679 1.149 1.00 96.69 114 PHE A CA 1
ATOM 855 C C . PHE A 1 114 ? -17.779 -4.037 2.155 1.00 96.69 114 PHE A C 1
ATOM 857 O O . PHE A 1 114 ? -17.782 -5.159 2.662 1.00 96.69 114 PHE A O 1
ATOM 864 N N . TYR A 1 115 ? -16.854 -3.114 2.456 1.00 94.25 115 TYR A N 1
ATOM 865 C CA . TYR A 1 115 ? -15.690 -3.371 3.306 1.00 94.25 115 TYR A CA 1
ATOM 866 C C . TYR A 1 115 ? -16.073 -4.013 4.640 1.00 94.25 115 TYR A C 1
ATOM 868 O O . TYR A 1 115 ? -15.507 -5.045 4.985 1.00 94.25 115 TYR A O 1
ATOM 876 N N . ASP A 1 116 ? -17.053 -3.458 5.361 1.00 94.12 116 ASP A N 1
ATOM 877 C CA . ASP A 1 116 ? -17.408 -3.952 6.698 1.00 94.12 116 ASP A CA 1
ATOM 878 C C . ASP A 1 116 ? -17.994 -5.377 6.624 1.00 94.12 116 ASP A C 1
ATOM 880 O O . ASP A 1 116 ? -17.584 -6.260 7.371 1.00 94.12 116 ASP A O 1
ATOM 884 N N . ARG A 1 117 ? -18.837 -5.666 5.620 1.00 95.81 117 ARG A N 1
ATOM 885 C CA . ARG A 1 117 ? -19.358 -7.025 5.378 1.00 95.81 117 ARG A CA 1
ATOM 886 C C . ARG A 1 117 ? -18.244 -8.016 5.035 1.00 95.81 117 ARG A C 1
ATOM 888 O O . ARG A 1 117 ? -18.273 -9.151 5.505 1.00 95.81 117 ARG A O 1
ATOM 895 N N . ILE A 1 118 ? -17.291 -7.609 4.196 1.00 94.31 118 ILE A N 1
ATOM 896 C CA . ILE A 1 118 ? -16.133 -8.435 3.827 1.00 94.31 118 ILE A CA 1
ATOM 897 C C . ILE A 1 118 ? -15.270 -8.696 5.067 1.00 94.31 118 ILE A C 1
ATOM 899 O O . ILE A 1 118 ? -14.879 -9.834 5.314 1.00 94.31 118 ILE A O 1
ATOM 903 N N . HIS A 1 119 ? -15.012 -7.660 5.864 1.00 94.25 119 HIS A N 1
ATOM 904 C CA . HIS A 1 119 ? -14.233 -7.739 7.094 1.00 94.25 119 HIS A CA 1
ATOM 905 C C . HIS A 1 119 ? -14.866 -8.703 8.106 1.00 94.25 119 HIS A C 1
ATOM 907 O O . HIS A 1 119 ? -14.186 -9.594 8.618 1.00 94.25 119 HIS A O 1
ATOM 913 N N . ASP A 1 120 ? -16.173 -8.588 8.334 1.00 95.69 120 ASP A N 1
ATOM 914 C CA . ASP A 1 120 ? -16.915 -9.457 9.248 1.00 95.69 120 ASP A CA 1
ATOM 915 C C . ASP A 1 120 ? -16.947 -10.907 8.760 1.00 95.69 120 ASP A C 1
ATOM 917 O O . ASP A 1 120 ? -16.713 -11.829 9.544 1.00 95.69 120 ASP A O 1
ATOM 921 N N . ALA A 1 121 ? -17.167 -11.122 7.459 1.00 95.06 121 ALA A N 1
ATOM 922 C CA . ALA A 1 121 ? -17.157 -12.452 6.858 1.00 95.06 121 ALA A CA 1
ATOM 923 C C . ALA A 1 121 ? -15.783 -13.127 6.988 1.00 95.06 121 ALA A C 1
ATOM 925 O O . ALA A 1 121 ? -15.705 -14.293 7.377 1.00 95.06 121 ALA A O 1
ATOM 926 N N . ILE A 1 122 ? -14.698 -12.392 6.725 1.00 93.44 122 ILE A N 1
ATOM 927 C CA . ILE A 1 122 ? -13.327 -12.891 6.891 1.00 93.44 122 ILE A CA 1
ATOM 928 C C . ILE A 1 122 ? -13.058 -13.210 8.363 1.00 93.44 122 ILE A C 1
ATOM 930 O O . ILE A 1 122 ? -12.572 -14.294 8.679 1.00 93.44 122 ILE A O 1
ATOM 934 N N . ASN A 1 123 ? -13.408 -12.312 9.285 1.00 92.88 123 ASN A N 1
ATOM 935 C CA . ASN A 1 123 ? -13.207 -12.552 10.712 1.00 92.88 123 ASN A CA 1
ATOM 936 C C . ASN A 1 123 ? -13.997 -13.752 11.224 1.00 92.88 123 ASN A C 1
ATOM 938 O O . ASN A 1 123 ? -13.480 -14.479 12.067 1.00 92.88 123 ASN A O 1
ATOM 942 N N . ALA A 1 124 ? -15.221 -13.961 10.739 1.00 93.00 124 ALA A N 1
ATOM 943 C CA . ALA A 1 124 ? -16.027 -15.129 11.067 1.00 93.00 124 ALA A CA 1
ATOM 944 C C . ALA A 1 124 ? -15.408 -16.421 10.510 1.00 93.00 124 ALA A C 1
ATOM 946 O O . ALA A 1 124 ? -15.307 -17.404 11.240 1.00 93.00 124 ALA A O 1
ATOM 947 N N . ALA A 1 125 ? -14.938 -16.403 9.259 1.00 91.62 125 ALA A N 1
ATOM 948 C CA . ALA A 1 125 ? -14.318 -17.557 8.608 1.00 91.62 125 ALA A CA 1
ATOM 949 C C . ALA A 1 125 ? -12.966 -17.949 9.228 1.00 91.62 125 ALA A C 1
ATOM 951 O O . ALA A 1 125 ? -12.618 -19.125 9.258 1.00 91.62 125 ALA A O 1
ATOM 952 N N . LEU A 1 126 ? -12.208 -16.975 9.741 1.00 91.12 126 LEU A N 1
ATOM 953 C CA . LEU A 1 126 ? -10.899 -17.198 10.358 1.00 91.12 126 LEU A CA 1
ATOM 954 C C . LEU A 1 126 ? -10.973 -17.544 11.856 1.00 91.12 126 LEU A C 1
ATOM 956 O O . LEU A 1 126 ? -9.931 -17.623 12.507 1.00 91.12 126 LEU A O 1
ATOM 960 N N . ARG A 1 127 ? -12.162 -17.725 12.446 1.00 86.62 127 ARG A N 1
ATOM 961 C CA . ARG A 1 127 ? -12.269 -18.152 13.854 1.00 86.62 127 ARG A CA 1
ATOM 962 C C . ARG A 1 127 ? -11.726 -19.579 14.026 1.00 86.62 127 ARG A C 1
ATOM 964 O O . ARG A 1 127 ? -11.920 -20.434 13.168 1.00 86.62 127 ARG A O 1
ATOM 971 N N . GLY A 1 128 ? -11.083 -19.845 15.164 1.00 84.81 128 GLY A N 1
ATOM 972 C CA . GLY A 1 128 ? -10.544 -21.167 15.505 1.00 84.81 128 GLY A CA 1
ATOM 973 C C . GLY A 1 128 ? -9.110 -21.404 14.995 1.00 84.81 128 GLY A C 1
ATOM 974 O O . GLY A 1 128 ? -8.324 -20.455 14.953 1.00 84.81 128 GLY A O 1
ATOM 975 N N . PRO A 1 129 ? -8.747 -22.643 14.602 1.00 86.81 129 PRO A N 1
ATOM 976 C CA . PRO A 1 129 ? -7.353 -23.065 14.399 1.00 86.81 129 PRO A CA 1
ATOM 977 C C . PRO A 1 129 ? -6.675 -22.453 13.166 1.00 86.81 129 PRO A C 1
ATOM 979 O O . PRO A 1 129 ? -5.486 -22.671 12.941 1.00 86.81 129 PRO A O 1
ATOM 982 N N . VAL A 1 130 ? -7.418 -21.694 12.356 1.00 90.00 130 VAL A N 1
ATOM 983 C CA . VAL A 1 130 ? -6.887 -20.976 11.189 1.00 90.00 130 VAL A CA 1
ATOM 984 C C . VAL A 1 130 ? -6.048 -19.763 11.615 1.00 90.00 130 VAL A C 1
ATOM 986 O O . VAL A 1 130 ? -5.151 -19.339 10.890 1.00 90.00 130 VAL A O 1
ATOM 989 N N . ARG A 1 131 ? -6.303 -19.197 12.803 1.00 89.00 131 ARG A N 1
ATOM 990 C CA . ARG A 1 131 ? -5.520 -18.083 13.353 1.00 89.00 131 ARG A CA 1
ATOM 991 C C . ARG A 1 131 ? -4.278 -18.592 14.077 1.00 89.00 131 ARG A C 1
ATOM 993 O O . ARG A 1 131 ? -4.374 -19.460 14.937 1.00 89.00 131 ARG A O 1
ATOM 1000 N N . ALA A 1 132 ? -3.134 -17.962 13.812 1.00 89.56 132 ALA A N 1
ATOM 1001 C CA . ALA A 1 132 ? -1.887 -18.254 14.521 1.00 89.56 132 ALA A CA 1
ATOM 1002 C C . ALA A 1 132 ? -2.021 -18.064 16.044 1.00 89.56 132 ALA A C 1
ATOM 1004 O O . ALA A 1 132 ? -1.521 -18.888 16.803 1.00 89.56 132 ALA A O 1
ATOM 1005 N N . ASN A 1 133 ? -2.766 -17.041 16.484 1.00 89.31 133 ASN A N 1
ATOM 1006 C CA . ASN A 1 133 ? -3.011 -16.794 17.909 1.00 89.31 133 ASN A CA 1
ATOM 1007 C C . ASN A 1 133 ? -3.676 -17.984 18.598 1.00 89.31 133 ASN A C 1
ATOM 1009 O O . ASN A 1 133 ? -3.313 -18.293 19.718 1.00 89.31 133 ASN A O 1
ATOM 1013 N N . TRP A 1 134 ? -4.579 -18.702 17.919 1.00 90.44 134 TRP A N 1
ATOM 1014 C CA . TRP A 1 134 ? -5.213 -19.878 18.515 1.00 90.44 134 TRP A CA 1
ATOM 1015 C C . TRP A 1 134 ? -4.162 -20.919 18.914 1.00 90.44 134 TRP A C 1
ATOM 1017 O O . TRP A 1 134 ? -4.184 -21.417 20.031 1.00 90.44 134 TRP A O 1
ATOM 1027 N N . TRP A 1 135 ? -3.193 -21.200 18.042 1.00 91.94 135 TRP A N 1
ATOM 1028 C CA . TRP A 1 135 ? -2.105 -22.128 18.356 1.00 91.94 135 TRP A CA 1
ATOM 1029 C C . TRP A 1 135 ? -1.180 -21.598 19.444 1.00 91.94 135 TRP A C 1
ATOM 1031 O O . TRP A 1 135 ? -0.767 -22.363 20.310 1.00 91.94 135 TRP A O 1
ATOM 1041 N N . TYR A 1 136 ? -0.868 -20.304 19.400 1.00 91.12 136 TYR A N 1
ATOM 1042 C CA . TYR A 1 136 ? -0.031 -19.664 20.406 1.00 91.12 136 TYR A CA 1
ATOM 1043 C C . TYR A 1 136 ? -0.667 -19.739 21.798 1.00 91.12 136 TYR A C 1
ATOM 1045 O O . TYR A 1 136 ? -0.028 -20.226 22.724 1.00 91.12 136 TYR A O 1
ATOM 1053 N N . ASP A 1 137 ? -1.932 -19.339 21.923 1.00 90.81 137 ASP A N 1
ATOM 1054 C CA . ASP A 1 137 ? -2.657 -19.300 23.192 1.00 90.81 137 ASP A CA 1
ATOM 1055 C C . ASP A 1 137 ? -2.812 -20.714 23.765 1.00 90.81 137 ASP A C 1
ATOM 1057 O O . ASP A 1 137 ? -2.440 -20.948 24.909 1.00 90.81 137 ASP A O 1
ATOM 1061 N N . ASN A 1 138 ? -3.222 -21.696 22.950 1.00 90.81 138 ASN A N 1
ATOM 1062 C CA . ASN A 1 138 ? -3.338 -23.092 23.399 1.00 90.81 138 ASN A CA 1
ATOM 1063 C C . ASN A 1 138 ? -1.984 -23.690 23.817 1.00 90.81 138 ASN A C 1
ATOM 1065 O O . ASN A 1 138 ? -1.920 -24.500 24.741 1.00 90.81 138 ASN A O 1
ATOM 1069 N N . PHE A 1 139 ? -0.896 -23.312 23.141 1.00 92.38 139 PHE A N 1
ATOM 1070 C CA . PHE A 1 139 ? 0.443 -23.773 23.496 1.00 92.38 139 PHE A CA 1
ATOM 1071 C C . PHE A 1 139 ? 0.934 -23.143 24.804 1.00 92.38 139 PHE A C 1
ATOM 1073 O O . PHE A 1 139 ? 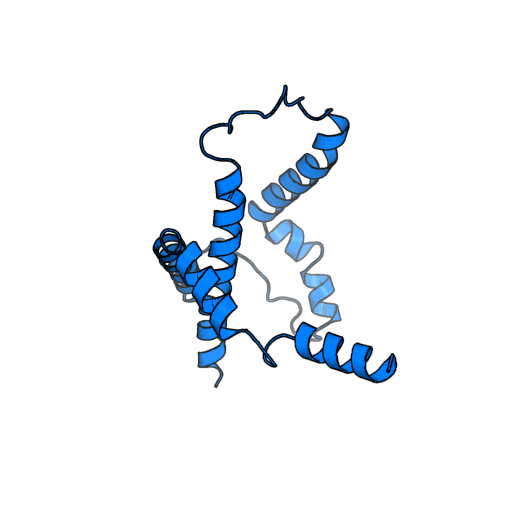1.469 -23.847 25.655 1.00 92.38 139 PHE A O 1
ATOM 1080 N N . VAL A 1 140 ? 0.742 -21.834 24.983 1.00 91.62 140 VAL A N 1
ATOM 1081 C CA . VAL A 1 140 ? 1.156 -21.121 26.199 1.00 91.62 140 VAL A CA 1
ATOM 1082 C C . VAL A 1 140 ? 0.304 -21.540 27.395 1.00 91.62 140 VAL A C 1
ATOM 1084 O O . VAL A 1 140 ? 0.869 -21.893 28.425 1.00 91.62 140 VAL A O 1
ATOM 1087 N N . GLU A 1 141 ? -1.023 -21.583 27.259 1.00 87.56 141 GLU A N 1
ATOM 1088 C CA . GLU A 1 141 ? -1.936 -22.039 28.318 1.00 87.56 141 GLU A CA 1
ATOM 1089 C C . GLU A 1 141 ? -1.619 -23.476 28.754 1.00 87.56 141 GLU A C 1
ATOM 1091 O O . GLU A 1 141 ? -1.608 -23.772 29.952 1.00 87.56 141 GLU A O 1
ATOM 1096 N N . GLY A 1 142 ? -1.274 -24.345 27.796 1.00 82.44 142 GLY A N 1
ATOM 1097 C CA . GLY A 1 142 ? 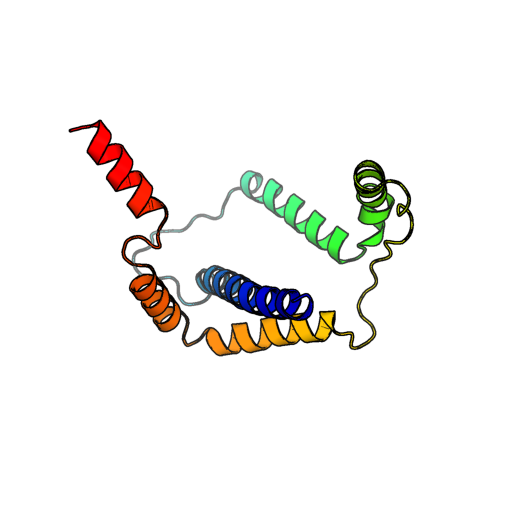-0.836 -25.717 28.053 1.00 82.44 142 GLY A CA 1
ATOM 1098 C C . GLY A 1 142 ? 0.532 -25.846 28.735 1.00 82.44 142 GLY A C 1
ATOM 1099 O O . GLY A 1 142 ? 0.823 -26.903 29.281 1.00 82.44 142 GLY A O 1
ATOM 1100 N N . LEU A 1 143 ? 1.370 -24.803 28.720 1.00 82.62 143 LEU A N 1
ATOM 1101 C CA . LEU A 1 143 ? 2.646 -24.758 29.451 1.00 82.62 143 LEU A CA 1
ATOM 1102 C C . LEU A 1 143 ? 2.516 -24.124 30.841 1.00 82.62 143 LEU A C 1
ATOM 1104 O O . LEU A 1 143 ? 3.375 -24.340 31.694 1.00 82.62 143 LEU A O 1
ATOM 1108 N N . THR A 1 144 ? 1.486 -23.307 31.056 1.00 82.62 144 THR A N 1
ATOM 1109 C CA . THR A 1 144 ? 1.229 -22.622 32.332 1.00 82.62 144 THR A CA 1
ATOM 1110 C C . THR A 1 144 ? 0.284 -23.380 33.268 1.00 82.62 144 THR A C 1
ATOM 1112 O O . THR A 1 144 ? 0.034 -22.899 34.373 1.00 82.62 144 THR A O 1
ATOM 1115 N N . THR A 1 145 ? -0.230 -24.535 32.837 1.00 62.88 145 THR A N 1
ATOM 1116 C CA . THR A 1 145 ? -1.115 -25.428 33.606 1.00 62.88 145 THR A CA 1
ATOM 1117 C C . THR A 1 145 ? -0.386 -26.721 33.939 1.00 62.88 145 THR A C 1
ATOM 1119 O O . THR A 1 145 ? -0.507 -27.180 35.096 1.00 62.88 145 THR A O 1
#

pLDDT: mean 88.82, std 9.4, range [53.34, 98.06]

Foldseek 3Di:
DVVVVLVVVLVVLLVVLLVVVVVVCVVDDDDDPPDDDDDDDDVVVVVVVVVVVVVVVVCVVPVVVCCVVPVLVVVCVVDPPPSPDDDDDDPPDDDPVNVSVVSSNVSSVVCNVVSVVVVVVVVVVCPAPNDPVNVVVVVVVVVVD

Sequence (145 aa):
IAWAFPVVAVFGSVFTFLYSIKFASLFFGDEPDGRGHVHRPPVAMLVPPAILGALVLAFSADPNLFIEGLVGQVYGSVVPGEAHSFSVHFPTKLTPYVIMSIITIVVGAAAFPFYDRIHDAINAALRGPVRANWWYDNFVEGLTT

Secondary structure (DSSP, 8-state):
-TTHHHHHHHHHHHHHHHHHHHHHHTTSSPPPTT----PPPPHHHHHHHHHHHHHHHHHHH-HHHHIIIIIHHHHHHHSTT-TT--------S--HHHHHHHHHHHHHHHHGGGHHHHHHHHHHHT-STTSHHHHHHHHHHHHH-